Protein AF-A7L5M4-F1 (afdb_monomer)

Solvent-accessible surface area (backbone atoms only — not comparable to full-atom values): 3398 Å² total; per-residue (Å²): 94,74,47,68,83,47,100,49,32,39,41,36,40,48,73,51,98,78,38,41,40,35,39,38,42,35,38,49,80,44,101,45,35,35,41,36,43,35,41,38,39,48,66,79,43,72,89,54,84,67,49,74,49,80,49,78,48,74,53,136

Organism: Phaseolus vulgaris (NCBI:txid3885)

Foldseek 3Di:
DKDAPDPFWIKDWDADPQQKTKIWIWGPPDPFKIKIKIWIDRPVCNVDDIDIDIDMGGDD

Structure (mmCIF, N/CA/C/O backbone):
data_AF-A7L5M4-F1
#
_entry.id   AF-A7L5M4-F1
#
loop_
_atom_site.group_PDB
_atom_site.id
_atom_site.type_symbol
_atom_site.label_atom_id
_atom_site.label_alt_id
_atom_site.label_comp_id
_atom_site.label_asym_id
_atom_site.label_entity_id
_atom_site.label_seq_id
_atom_site.pdbx_PDB_ins_code
_atom_site.Cartn_x
_atom_site.Cartn_y
_atom_site.Cartn_z
_atom_site.occupancy
_atom_site.B_iso_or_equiv
_atom_site.auth_seq_id
_atom_site.auth_comp_id
_atom_site.auth_asym_id
_atom_site.auth_atom_id
_atom_site.pdbx_PDB_model_num
ATOM 1 N N . THR A 1 1 ? 11.501 -3.540 -1.400 1.00 89.06 1 THR A N 1
ATOM 2 C CA . THR A 1 1 ? 11.366 -2.724 -0.184 1.00 89.06 1 THR A CA 1
ATOM 3 C C . THR A 1 1 ? 9.956 -2.826 0.373 1.00 89.06 1 THR A C 1
ATOM 5 O O . THR A 1 1 ? 9.015 -2.987 -0.396 1.00 89.06 1 THR A O 1
ATOM 8 N N . GLN A 1 2 ? 9.811 -2.790 1.694 1.00 91.44 2 GLN A N 1
ATOM 9 C CA . GLN A 1 2 ? 8.526 -2.714 2.387 1.00 91.44 2 GLN A CA 1
ATOM 10 C C . GLN A 1 2 ? 8.589 -1.536 3.353 1.00 91.44 2 GLN A C 1
ATOM 12 O O . GLN A 1 2 ? 9.599 -1.355 4.029 1.00 91.44 2 GLN A O 1
ATOM 17 N N . HIS A 1 3 ? 7.528 -0.743 3.397 1.00 92.81 3 HIS A N 1
ATOM 18 C CA . HIS A 1 3 ? 7.454 0.462 4.200 1.00 92.81 3 HIS A CA 1
ATOM 19 C C . HIS A 1 3 ? 6.039 0.654 4.747 1.00 92.81 3 HIS A C 1
ATOM 21 O O . HIS A 1 3 ? 5.060 0.409 4.045 1.00 92.81 3 HIS A O 1
ATOM 27 N N . ALA A 1 4 ? 5.928 1.067 6.005 1.00 94.19 4 ALA A N 1
ATOM 28 C CA . ALA A 1 4 ? 4.664 1.512 6.575 1.00 94.19 4 ALA A CA 1
ATOM 29 C C . ALA A 1 4 ? 4.547 3.016 6.316 1.00 94.19 4 ALA A C 1
ATOM 31 O O . ALA A 1 4 ? 5.410 3.768 6.757 1.00 94.19 4 ALA A O 1
ATOM 32 N N . LEU A 1 5 ? 3.526 3.429 5.564 1.00 91.00 5 LEU A N 1
ATOM 33 C CA . LEU A 1 5 ? 3.240 4.851 5.347 1.00 91.00 5 LEU A CA 1
ATOM 34 C C . LEU A 1 5 ? 2.588 5.455 6.595 1.00 91.00 5 LEU A C 1
ATOM 36 O O . LEU A 1 5 ? 2.864 6.593 6.957 1.00 91.00 5 LEU A O 1
ATOM 40 N N . ASP A 1 6 ? 1.765 4.654 7.264 1.00 90.56 6 ASP A N 1
ATOM 41 C CA . ASP A 1 6 ? 1.132 4.935 8.545 1.00 90.56 6 ASP A CA 1
ATOM 42 C C . ASP A 1 6 ? 0.846 3.583 9.258 1.00 90.56 6 ASP A C 1
ATOM 44 O O . ASP A 1 6 ? 1.139 2.522 8.692 1.00 90.56 6 ASP A O 1
ATOM 48 N N . PRO A 1 7 ? 0.314 3.563 10.496 1.00 90.69 7 PRO A N 1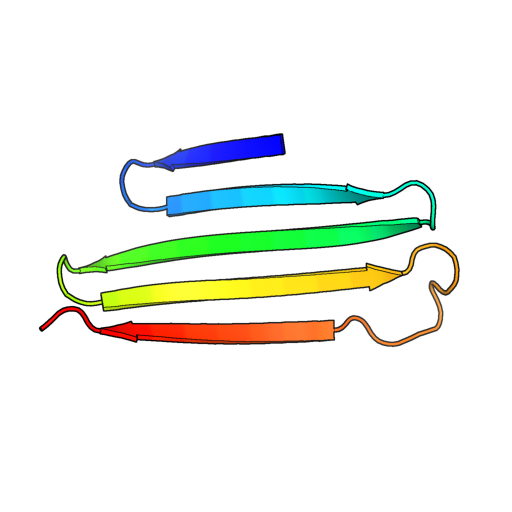
ATOM 49 C CA . PRO A 1 7 ? 0.023 2.317 11.218 1.00 90.69 7 PRO A CA 1
ATOM 50 C C . PRO A 1 7 ? -1.010 1.383 10.558 1.00 90.69 7 PRO A C 1
ATOM 52 O O . PRO A 1 7 ? -1.089 0.215 10.929 1.00 90.69 7 PRO A O 1
ATOM 55 N N . LEU A 1 8 ? -1.819 1.889 9.627 1.00 93.06 8 LEU A N 1
ATOM 56 C CA . LEU A 1 8 ? -2.894 1.180 8.928 1.00 93.06 8 LEU A CA 1
ATOM 57 C C . LEU A 1 8 ? -2.561 0.910 7.452 1.00 93.06 8 LEU A C 1
ATOM 59 O O . LEU A 1 8 ? -3.205 0.066 6.828 1.00 93.06 8 LEU A O 1
ATOM 63 N N . THR A 1 9 ? -1.563 1.590 6.887 1.00 94.62 9 THR A N 1
ATOM 64 C CA . THR A 1 9 ? -1.212 1.540 5.469 1.00 94.62 9 THR A CA 1
ATOM 65 C C . THR A 1 9 ? 0.214 1.042 5.267 1.00 94.62 9 THR A C 1
ATOM 67 O O . THR A 1 9 ? 1.200 1.704 5.599 1.00 94.62 9 THR A O 1
ATOM 70 N N . HIS A 1 10 ? 0.333 -0.113 4.618 1.00 95.06 10 HIS A N 1
ATOM 71 C CA . HIS A 1 10 ? 1.607 -0.707 4.240 1.00 95.06 10 HIS A CA 1
ATOM 72 C C . HIS A 1 10 ? 1.797 -0.692 2.730 1.00 95.06 10 HIS A C 1
ATOM 74 O O . HIS A 1 10 ? 0.933 -1.111 1.965 1.00 95.06 10 HIS A O 1
ATOM 80 N N . LEU A 1 11 ? 2.984 -0.282 2.310 1.00 95.44 11 LEU A N 1
ATOM 81 C CA . LEU A 1 11 ? 3.444 -0.331 0.936 1.00 95.44 11 LEU A CA 1
ATOM 82 C C . LEU A 1 11 ? 4.562 -1.365 0.814 1.00 95.44 11 LEU A C 1
ATOM 84 O O . LEU A 1 11 ? 5.497 -1.411 1.613 1.00 95.44 11 LEU A O 1
ATOM 88 N N . LYS A 1 12 ? 4.515 -2.179 -0.233 1.00 95.88 12 LYS A N 1
ATOM 89 C CA . LYS A 1 12 ? 5.583 -3.106 -0.591 1.00 95.88 12 LYS A CA 1
ATOM 90 C C . LYS A 1 12 ? 5.841 -3.022 -2.082 1.00 95.88 12 LYS A C 1
ATOM 92 O O . LYS A 1 12 ? 4.945 -3.245 -2.878 1.00 95.88 12 LYS A O 1
ATOM 97 N N . ALA A 1 13 ? 7.081 -2.743 -2.451 1.00 94.88 13 ALA A N 1
ATOM 98 C CA . ALA A 1 13 ? 7.532 -2.724 -3.834 1.00 94.88 13 ALA A CA 1
ATOM 99 C C . ALA A 1 13 ? 8.649 -3.752 -4.025 1.00 94.88 13 ALA A C 1
ATOM 101 O O . ALA A 1 13 ? 9.554 -3.867 -3.192 1.00 94.88 13 ALA A O 1
ATOM 102 N N . ARG A 1 14 ? 8.618 -4.510 -5.116 1.00 93.44 14 ARG A N 1
ATOM 103 C CA . ARG A 1 14 ? 9.651 -5.493 -5.450 1.00 93.44 14 ARG A CA 1
ATOM 104 C C . ARG A 1 14 ? 9.936 -5.454 -6.939 1.00 93.44 14 ARG A C 1
ATOM 106 O O . ARG A 1 14 ? 9.015 -5.489 -7.742 1.00 93.44 14 ARG A O 1
ATOM 113 N N . VAL A 1 15 ? 11.218 -5.465 -7.273 1.00 91.62 15 VAL A N 1
ATOM 114 C CA . VAL A 1 15 ? 11.710 -5.651 -8.637 1.00 91.62 15 VAL A CA 1
ATOM 115 C C . VAL A 1 15 ? 12.516 -6.947 -8.669 1.00 91.62 15 VAL A C 1
ATOM 117 O O . VAL A 1 15 ? 13.171 -7.281 -7.675 1.00 91.62 15 VAL A O 1
ATOM 120 N N . ASN A 1 16 ? 12.429 -7.710 -9.755 1.00 89.44 16 ASN A N 1
ATOM 121 C CA . ASN A 1 16 ? 13.264 -8.892 -9.976 1.00 89.44 16 ASN A CA 1
ATOM 122 C C . ASN A 1 16 ? 14.248 -8.683 -11.143 1.00 89.44 16 ASN A C 1
ATOM 124 O O . ASN A 1 16 ? 14.179 -7.702 -11.878 1.00 89.44 16 ASN A O 1
ATOM 128 N N . ASN A 1 17 ? 15.168 -9.631 -11.313 1.00 87.38 17 ASN A N 1
ATOM 129 C CA . ASN A 1 17 ? 16.181 -9.631 -12.372 1.00 87.38 17 ASN A CA 1
ATOM 130 C C . ASN A 1 17 ? 15.621 -9.880 -13.788 1.00 87.38 17 ASN A C 1
ATOM 132 O O . ASN A 1 17 ? 16.375 -9.791 -14.748 1.00 87.38 17 ASN A O 1
ATOM 136 N N . TYR A 1 18 ? 14.327 -10.178 -13.920 1.00 85.69 18 TYR A N 1
ATOM 137 C CA . TYR A 1 18 ? 13.635 -10.345 -15.201 1.00 85.69 18 TYR A CA 1
ATOM 138 C C . TYR A 1 18 ? 12.911 -9.066 -15.655 1.00 85.69 18 TYR A C 1
ATOM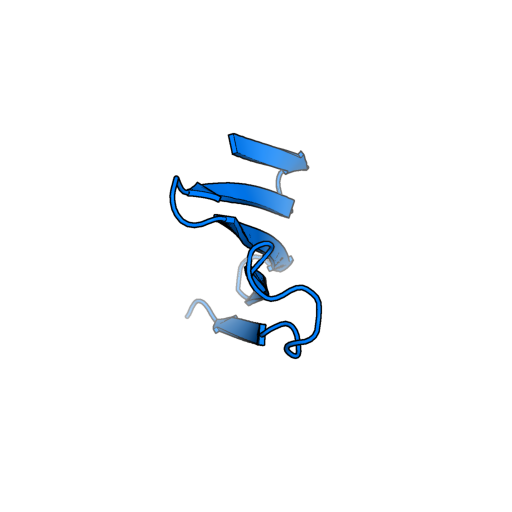 140 O O . TYR A 1 18 ? 12.170 -9.106 -16.628 1.00 85.69 18 TYR A O 1
ATOM 148 N N . GLY A 1 19 ? 13.090 -7.940 -14.954 1.00 85.75 19 GLY A N 1
ATOM 149 C CA . GLY A 1 19 ? 12.412 -6.681 -15.281 1.00 85.75 19 GLY A CA 1
ATOM 150 C C . GLY A 1 19 ? 10.971 -6.595 -14.771 1.00 85.75 19 GLY A C 1
ATOM 151 O O . GLY A 1 19 ? 10.240 -5.675 -15.114 1.00 85.75 19 GLY A O 1
ATOM 152 N N . LEU A 1 20 ? 10.531 -7.513 -13.912 1.00 90.31 20 LEU A N 1
ATOM 153 C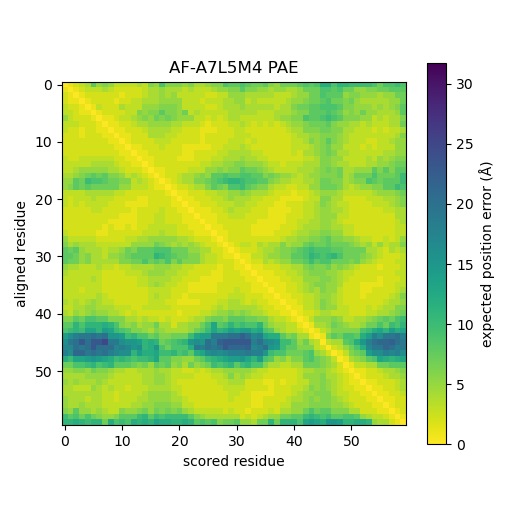 CA . LEU A 1 20 ? 9.192 -7.444 -13.335 1.00 90.31 20 LEU A CA 1
ATOM 154 C C . LEU A 1 20 ? 9.193 -6.521 -12.116 1.00 90.31 20 LEU A C 1
ATOM 156 O O . LEU A 1 20 ? 9.821 -6.827 -11.096 1.00 90.31 20 LEU A O 1
ATOM 160 N N . ALA A 1 21 ? 8.471 -5.411 -12.211 1.00 92.38 2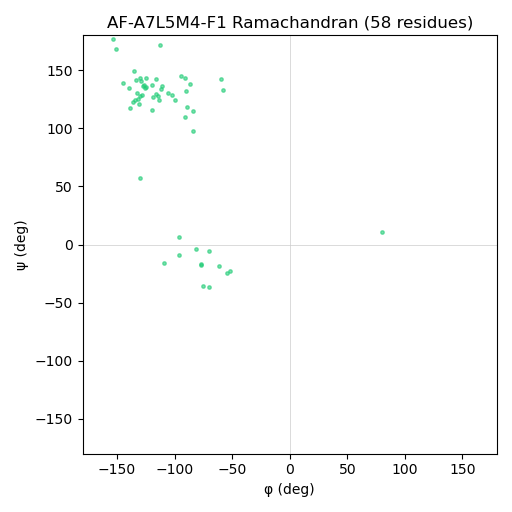1 ALA A N 1
ATOM 161 C CA . ALA A 1 21 ? 8.212 -4.491 -11.118 1.00 92.38 21 ALA A CA 1
ATOM 162 C C . ALA A 1 21 ? 6.815 -4.753 -10.543 1.00 92.38 21 ALA A C 1
ATOM 164 O O . ALA A 1 21 ? 5.816 -4.718 -11.251 1.00 92.38 21 ALA A O 1
ATOM 165 N N . SER A 1 22 ? 6.741 -5.004 -9.241 1.00 92.56 22 SER A N 1
ATOM 166 C CA . SER A 1 22 ? 5.497 -5.260 -8.515 1.00 92.56 22 SER A CA 1
ATOM 167 C C . SER A 1 22 ? 5.343 -4.293 -7.346 1.00 92.56 22 SER A C 1
ATOM 169 O O . SER A 1 22 ? 6.322 -3.951 -6.676 1.00 92.56 22 SER A O 1
ATOM 171 N N . ALA A 1 23 ? 4.112 -3.871 -7.087 1.00 94.94 23 ALA A N 1
ATOM 172 C CA . ALA A 1 23 ? 3.735 -3.033 -5.962 1.00 94.94 23 ALA A CA 1
ATOM 173 C C . ALA A 1 23 ? 2.485 -3.600 -5.280 1.00 94.94 23 ALA A C 1
ATOM 175 O O . ALA A 1 23 ? 1.573 -4.088 -5.938 1.00 94.94 23 ALA A O 1
ATOM 176 N N . LEU A 1 24 ? 2.452 -3.531 -3.956 1.00 95.62 24 LEU A N 1
ATOM 177 C CA . LEU A 1 24 ? 1.353 -3.940 -3.094 1.00 95.62 24 LEU A CA 1
ATOM 178 C C . LEU A 1 24 ? 1.094 -2.805 -2.107 1.00 95.62 24 LEU A C 1
ATOM 180 O O . LEU A 1 24 ? 2.000 -2.401 -1.380 1.00 95.62 24 LEU A O 1
ATOM 184 N N . ILE A 1 25 ? -0.144 -2.338 -2.059 1.00 96.38 25 ILE A N 1
ATOM 185 C CA . ILE A 1 25 ? -0.642 -1.405 -1.053 1.00 96.38 25 ILE A CA 1
ATOM 186 C C . ILE A 1 25 ? -1.678 -2.154 -0.233 1.00 96.38 25 ILE A C 1
ATOM 188 O O . ILE A 1 25 ? -2.634 -2.687 -0.790 1.00 96.38 25 ILE A O 1
ATOM 192 N N . GLN A 1 26 ? -1.495 -2.203 1.080 1.00 96.00 26 GLN A N 1
ATOM 193 C CA . GLN A 1 26 ? -2.463 -2.763 2.013 1.00 96.00 26 GLN A CA 1
ATOM 194 C C . GLN A 1 26 ? -2.948 -1.661 2.936 1.00 96.00 26 GLN A C 1
ATOM 196 O O . GLN A 1 26 ? -2.122 -0.958 3.508 1.00 96.00 26 GLN A O 1
ATOM 201 N N . HIS A 1 27 ? -4.261 -1.526 3.080 1.00 96.25 27 HIS A N 1
ATOM 202 C CA . HIS A 1 27 ? -4.871 -0.515 3.930 1.00 96.25 27 HIS A CA 1
ATOM 203 C C . HIS A 1 27 ? -5.933 -1.144 4.832 1.00 96.25 27 HIS A C 1
ATOM 205 O O . HIS A 1 27 ? -6.900 -1.743 4.352 1.00 96.25 27 HIS A O 1
ATOM 211 N N . ASP A 1 28 ? -5.749 -1.004 6.139 1.00 94.50 28 ASP A N 1
ATOM 212 C CA . ASP A 1 28 ? -6.715 -1.402 7.156 1.00 94.50 28 ASP A CA 1
ATOM 213 C C . ASP A 1 28 ? -7.748 -0.291 7.347 1.00 94.50 28 ASP A C 1
ATOM 215 O O . ASP A 1 28 ? -7.529 0.672 8.075 1.00 94.50 28 ASP A O 1
ATOM 219 N N . TRP A 1 29 ? -8.901 -0.441 6.692 1.00 88.94 29 TRP A N 1
ATOM 220 C CA . TRP A 1 29 ? -10.000 0.529 6.767 1.00 88.94 29 TRP A CA 1
ATOM 221 C C . TRP A 1 29 ? -10.679 0.527 8.139 1.00 88.94 29 TRP A C 1
ATOM 223 O O . TRP A 1 29 ? -11.121 1.549 8.654 1.00 88.94 29 TRP A O 1
ATOM 233 N N . ASN A 1 30 ? -10.787 -0.657 8.738 1.00 90.38 30 ASN A N 1
ATOM 234 C CA . ASN A 1 30 ? -11.210 -0.847 10.118 1.00 90.38 30 ASN A CA 1
ATOM 235 C C . ASN A 1 30 ? -10.554 -2.131 10.657 1.00 90.38 30 ASN A C 1
ATOM 237 O O . ASN A 1 30 ? -10.048 -2.933 9.869 1.00 90.38 30 ASN A O 1
ATOM 241 N N . PRO A 1 31 ? -10.587 -2.401 11.975 1.00 88.44 31 PRO A N 1
ATOM 242 C CA . PRO A 1 31 ? -9.945 -3.590 12.541 1.00 88.44 31 PRO A CA 1
ATOM 243 C C . PRO A 1 31 ? -10.391 -4.916 11.903 1.00 88.44 31 PRO A C 1
ATOM 245 O O . PRO A 1 31 ? -9.618 -5.876 11.907 1.00 88.44 31 PRO A O 1
ATOM 248 N N . ARG A 1 32 ? -11.600 -4.943 11.319 1.00 91.75 32 ARG A N 1
ATOM 249 C CA . ARG A 1 32 ? -12.226 -6.093 10.657 1.00 91.75 32 ARG A CA 1
ATOM 250 C C . ARG A 1 32 ? -12.043 -6.129 9.139 1.00 91.75 32 ARG A C 1
ATOM 252 O O . ARG A 1 32 ? -12.391 -7.135 8.545 1.00 91.75 32 ARG A O 1
ATOM 259 N N . THR A 1 33 ? -11.525 -5.085 8.493 1.00 93.38 33 THR A N 1
ATOM 260 C CA . THR A 1 33 ? -11.508 -4.978 7.024 1.00 93.38 33 THR A CA 1
ATOM 261 C C . THR A 1 33 ? -10.165 -4.470 6.531 1.00 93.38 33 THR A C 1
ATOM 263 O O . THR A 1 33 ? -9.751 -3.362 6.871 1.00 93.38 33 THR A O 1
ATOM 266 N N . ARG A 1 34 ? -9.526 -5.258 5.667 1.00 94.81 34 ARG A N 1
ATOM 267 C CA . ARG A 1 34 ? -8.277 -4.912 4.989 1.00 94.81 34 ARG A CA 1
ATOM 268 C C . ARG A 1 34 ? -8.481 -4.890 3.485 1.00 94.81 34 ARG A C 1
ATOM 270 O O . ARG A 1 34 ? -8.893 -5.889 2.902 1.00 94.81 34 ARG A O 1
ATOM 277 N N . PHE A 1 35 ? -8.106 -3.789 2.856 1.00 95.81 35 PHE A N 1
ATOM 278 C CA . PHE A 1 35 ? -8.005 -3.666 1.409 1.00 95.81 35 PHE A CA 1
ATOM 279 C C . PHE A 1 35 ? -6.576 -3.950 0.962 1.00 95.81 35 PHE A C 1
ATOM 281 O O . PHE A 1 35 ? -5.613 -3.648 1.666 1.00 95.81 35 PHE A O 1
ATOM 288 N N . SER A 1 36 ? -6.418 -4.574 -0.199 1.00 96.25 36 SER A N 1
ATOM 289 C CA . SER A 1 36 ? -5.116 -4.828 -0.809 1.00 96.25 36 SER A CA 1
ATOM 290 C C . SER A 1 36 ? -5.187 -4.574 -2.308 1.00 96.25 36 SER A C 1
ATOM 292 O O . SER A 1 36 ? -5.924 -5.252 -3.016 1.00 96.25 36 SER A O 1
ATOM 294 N N . LEU A 1 37 ? -4.411 -3.606 -2.783 1.00 96.00 37 LEU A N 1
ATOM 295 C CA . LEU A 1 37 ? -4.230 -3.298 -4.196 1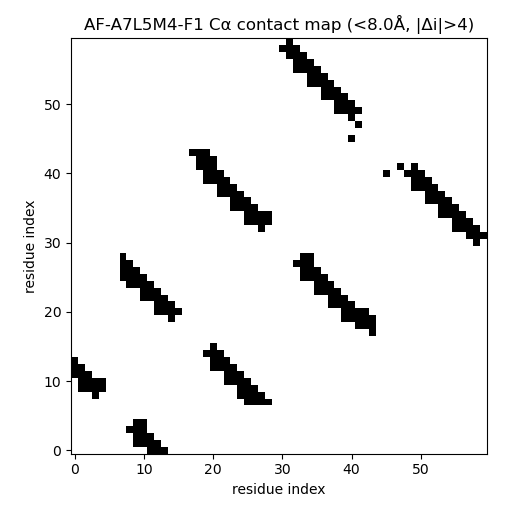.00 96.00 37 LEU A CA 1
ATOM 296 C C . LEU A 1 37 ? -2.851 -3.789 -4.631 1.00 96.00 37 LEU A C 1
ATOM 298 O O . LEU A 1 37 ? -1.851 -3.490 -3.979 1.00 96.00 37 LEU A O 1
ATOM 302 N N . VAL A 1 38 ? -2.791 -4.530 -5.731 1.00 94.44 38 VAL A N 1
ATOM 303 C CA . VAL A 1 38 ? -1.558 -5.082 -6.294 1.00 94.44 38 VAL A CA 1
ATOM 304 C C . VAL A 1 38 ? -1.429 -4.641 -7.738 1.00 94.44 38 VAL A C 1
ATOM 306 O O . VAL A 1 38 ? -2.394 -4.709 -8.492 1.00 94.44 38 VAL A O 1
ATOM 309 N N . GLY A 1 39 ? -0.238 -4.216 -8.132 1.00 93.81 39 GLY A N 1
ATOM 310 C CA . GLY A 1 39 ? 0.109 -3.922 -9.515 1.00 93.81 39 GLY A CA 1
ATOM 311 C C . GLY A 1 39 ? 1.395 -4.635 -9.901 1.00 93.81 39 GLY A C 1
ATOM 312 O O . GLY A 1 39 ? 2.331 -4.697 -9.107 1.00 93.81 39 GLY A O 1
ATOM 313 N N . GLU A 1 40 ? 1.448 -5.161 -11.117 1.00 91.88 40 GLU A N 1
ATOM 314 C CA . GLU A 1 40 ? 2.629 -5.779 -11.709 1.00 91.88 40 GLU A CA 1
ATOM 315 C C . GLU A 1 40 ? 2.830 -5.250 -13.130 1.00 91.88 40 GLU A C 1
ATOM 317 O O . GLU A 1 40 ? 1.906 -5.226 -13.947 1.00 91.88 40 GLU A O 1
ATOM 322 N N . VAL A 1 41 ? 4.055 -4.827 -13.417 1.00 88.69 41 VAL A N 1
ATOM 323 C CA . VAL A 1 41 ? 4.482 -4.274 -14.698 1.00 88.69 41 VAL A CA 1
ATOM 324 C C . VAL A 1 41 ? 5.752 -4.990 -15.131 1.00 88.69 41 VAL A C 1
ATOM 326 O O . VAL A 1 41 ? 6.717 -5.072 -14.373 1.00 88.69 41 VAL A O 1
ATOM 329 N N . ASP A 1 42 ? 5.755 -5.500 -16.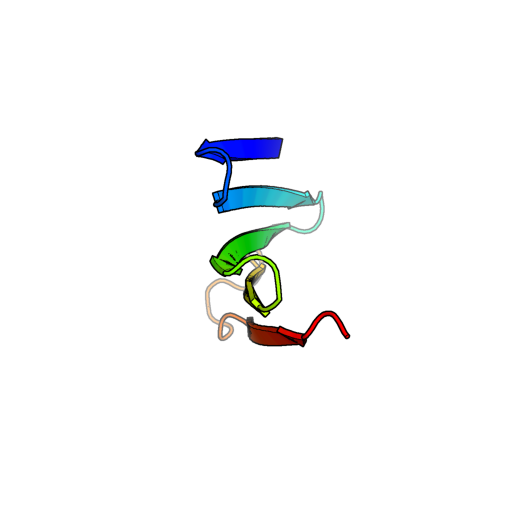356 1.00 88.19 42 ASP A N 1
ATOM 330 C CA . ASP A 1 42 ? 6.935 -6.074 -16.999 1.00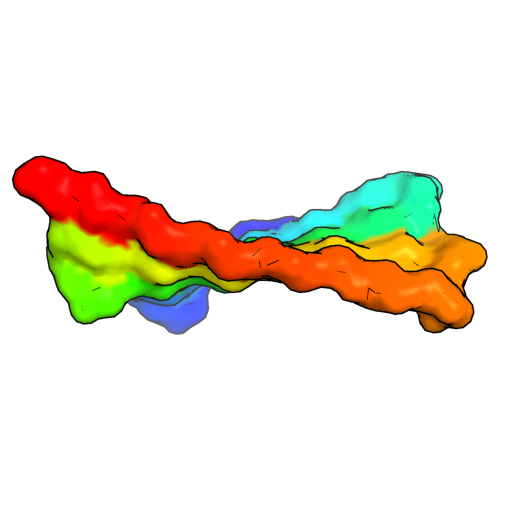 88.19 42 ASP A CA 1
ATOM 331 C C . ASP A 1 42 ? 7.665 -4.968 -17.777 1.00 88.19 42 ASP A C 1
ATOM 333 O O . ASP A 1 42 ? 7.162 -4.466 -18.782 1.00 88.19 42 ASP A O 1
ATOM 337 N N . THR A 1 43 ? 8.844 -4.556 -17.306 1.00 78.94 43 THR A N 1
ATOM 338 C CA . THR A 1 43 ? 9.642 -3.500 -17.947 1.00 78.94 43 THR A CA 1
ATOM 339 C C . THR A 1 43 ? 10.387 -3.984 -19.192 1.00 78.94 43 THR A C 1
ATOM 341 O O . THR A 1 43 ? 10.791 -3.160 -20.010 1.00 78.94 43 THR A O 1
ATOM 344 N N . GLY A 1 44 ? 10.535 -5.299 -19.387 1.00 75.62 44 GLY A N 1
ATOM 345 C CA . GLY A 1 44 ? 11.049 -5.880 -20.632 1.00 75.62 44 GLY A CA 1
ATOM 346 C C . GLY A 1 44 ? 10.003 -5.886 -21.748 1.00 75.62 44 GLY A C 1
ATOM 347 O O . GLY A 1 44 ? 10.335 -5.981 -22.928 1.00 75.62 44 GLY A O 1
ATOM 348 N N . ALA A 1 45 ? 8.732 -5.731 -21.380 1.00 76.50 45 ALA A N 1
ATOM 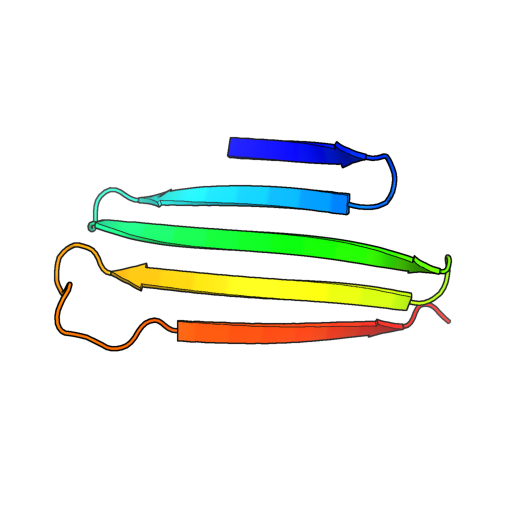349 C CA . ALA A 1 45 ? 7.608 -5.657 -22.290 1.00 76.50 45 ALA A CA 1
ATOM 350 C C . ALA A 1 45 ? 6.725 -4.442 -21.970 1.00 76.50 45 ALA A C 1
ATOM 352 O O . ALA A 1 45 ? 5.526 -4.589 -21.767 1.00 76.50 45 ALA A O 1
ATOM 353 N N . ILE A 1 46 ? 7.308 -3.235 -21.981 1.00 62.03 46 ILE A N 1
ATOM 354 C CA . ILE A 1 46 ? 6.618 -1.949 -21.717 1.00 62.03 46 ILE A CA 1
ATOM 355 C C . ILE A 1 46 ? 5.352 -1.741 -22.577 1.00 62.03 46 ILE A C 1
ATOM 357 O O . ILE A 1 46 ? 4.457 -1.000 -22.184 1.00 62.03 46 ILE A O 1
ATOM 361 N N . GLY A 1 47 ? 5.240 -2.414 -23.728 1.00 63.62 47 GLY A N 1
ATOM 362 C CA . GLY A 1 47 ? 4.032 -2.417 -24.565 1.00 63.62 47 GLY A CA 1
ATOM 363 C C . GLY A 1 47 ? 2.920 -3.387 -24.130 1.00 63.62 47 GLY A C 1
ATOM 364 O O . GLY A 1 47 ? 1.865 -3.405 -24.757 1.00 63.62 47 GLY A O 1
ATOM 365 N N . LYS A 1 48 ? 3.131 -4.216 -23.100 1.00 70.75 48 LYS A N 1
ATOM 366 C CA . LYS A 1 48 ? 2.117 -5.125 -22.545 1.00 70.75 48 LYS A CA 1
ATOM 367 C C . LYS A 1 48 ? 1.350 -4.442 -21.417 1.00 70.75 48 LYS A C 1
ATOM 369 O O . LYS A 1 48 ? 1.912 -3.698 -20.618 1.00 70.75 48 LYS A O 1
ATOM 374 N N . SER A 1 49 ? 0.055 -4.736 -21.336 1.00 72.56 49 SER A N 1
ATOM 375 C CA . SER A 1 49 ? -0.814 -4.223 -20.278 1.00 72.56 49 SER A CA 1
ATOM 376 C C . SER A 1 49 ? -0.297 -4.618 -18.893 1.00 72.56 49 SER A C 1
ATOM 378 O O . SER A 1 49 ? 0.018 -5.784 -18.644 1.00 72.56 49 SER A O 1
ATOM 380 N N . ALA A 1 50 ? -0.249 -3.643 -17.985 1.00 81.88 50 ALA A N 1
ATOM 381 C CA . ALA A 1 50 ? 0.006 -3.880 -16.571 1.00 81.88 50 ALA A CA 1
ATOM 382 C C . ALA A 1 50 ? -1.074 -4.801 -15.985 1.00 81.88 50 ALA A C 1
ATOM 384 O O . ALA A 1 50 ? -2.255 -4.684 -16.324 1.00 81.88 50 ALA A O 1
ATOM 385 N N . LYS A 1 51 ? -0.683 -5.697 -15.078 1.00 89.19 51 LYS A N 1
ATOM 386 C CA . LYS A 1 51 ? -1.640 -6.492 -14.306 1.00 89.19 51 LYS A CA 1
ATOM 387 C C . LYS A 1 51 ? -1.981 -5.738 -13.036 1.00 89.19 51 LYS A C 1
ATOM 389 O O . LYS A 1 51 ? -1.087 -5.290 -12.322 1.00 89.19 51 LYS A O 1
ATOM 394 N N . VAL A 1 52 ? -3.267 -5.640 -12.734 1.00 91.06 52 VAL A N 1
ATOM 395 C CA . VAL A 1 52 ? -3.759 -5.033 -11.497 1.00 91.06 52 VAL A CA 1
ATOM 396 C C . VAL A 1 52 ? -4.693 -6.023 -10.814 1.00 91.06 52 VAL A C 1
ATOM 398 O O . VAL A 1 52 ? -5.500 -6.676 -11.472 1.00 91.06 52 VAL A O 1
ATOM 401 N N . GLY A 1 53 ? -4.563 -6.153 -9.499 1.00 93.94 53 GLY A N 1
ATOM 402 C CA . GLY A 1 53 ? -5.404 -6.986 -8.654 1.00 93.94 53 GLY A CA 1
ATOM 403 C C . GLY A 1 53 ? -5.916 -6.197 -7.458 1.00 93.94 53 GLY A C 1
ATOM 404 O O . GLY A 1 53 ? -5.197 -5.377 -6.890 1.00 93.94 53 GLY A O 1
ATOM 405 N N . LEU A 1 54 ? -7.156 -6.465 -7.063 1.00 95.62 54 LEU A N 1
ATOM 406 C CA . LEU A 1 54 ? -7.775 -5.909 -5.866 1.00 95.62 54 LEU A CA 1
ATOM 407 C C . LEU A 1 54 ? -8.297 -7.058 -5.006 1.00 95.62 54 LEU A C 1
ATOM 409 O O . LEU A 1 54 ? -8.941 -7.975 -5.512 1.00 95.62 54 LEU A O 1
ATOM 413 N N . ALA A 1 55 ? -8.028 -6.994 -3.708 1.00 95.25 55 ALA A N 1
ATOM 414 C CA . ALA A 1 55 ? -8.498 -7.958 -2.730 1.00 95.25 55 ALA A CA 1
ATOM 415 C C . ALA A 1 55 ? -9.033 -7.252 -1.482 1.00 95.25 55 ALA A C 1
ATOM 417 O O . ALA A 1 55 ? -8.553 -6.185 -1.090 1.00 95.25 55 ALA A O 1
ATOM 418 N N . VAL A 1 56 ? -10.013 -7.888 -0.843 1.00 95.44 56 VAL A N 1
ATOM 419 C CA . VAL A 1 56 ? -10.585 -7.467 0.437 1.00 95.44 56 VAL A CA 1
ATOM 420 C C . VAL A 1 56 ? -10.557 -8.662 1.377 1.00 95.44 56 VAL A C 1
ATOM 422 O O . VAL A 1 56 ? -11.017 -9.743 1.018 1.00 95.44 56 VAL A O 1
ATOM 425 N N . ALA A 1 57 ? -10.010 -8.470 2.571 1.00 94.75 57 ALA A N 1
ATOM 426 C CA . ALA A 1 57 ? -10.000 -9.468 3.627 1.00 94.75 57 ALA A CA 1
ATOM 427 C C . ALA A 1 57 ? -10.850 -8.981 4.802 1.00 94.75 57 ALA A C 1
ATOM 429 O O . ALA A 1 57 ? -10.643 -7.876 5.311 1.00 94.75 57 ALA A O 1
ATOM 430 N N . LEU A 1 58 ? -11.789 -9.823 5.233 1.00 94.19 58 LEU A N 1
ATOM 431 C CA . LEU A 1 58 ? -12.608 -9.604 6.419 1.00 94.19 58 LEU A CA 1
ATOM 432 C C . LEU A 1 58 ? -12.070 -10.467 7.556 1.00 94.19 58 LEU A C 1
ATOM 434 O O . LEU A 1 58 ? -11.866 -11.669 7.380 1.00 94.19 58 LEU A O 1
ATOM 438 N N . LYS A 1 59 ? -11.826 -9.855 8.710 1.00 87.81 59 LYS A N 1
ATOM 439 C CA . LYS A 1 59 ? -11.542 -10.591 9.941 1.00 87.81 59 LYS A CA 1
ATOM 440 C C . LYS A 1 59 ? -12.878 -10.923 10.623 1.00 87.81 59 LYS A C 1
ATOM 442 O O . LYS A 1 59 ? -13.759 -10.057 10.600 1.00 87.81 59 LYS A O 1
ATOM 447 N N . PRO A 1 60 ? -13.029 -12.147 11.162 1.00 84.44 60 PRO A N 1
ATOM 448 C CA . PRO A 1 60 ? -14.243 -12.574 11.856 1.00 84.44 60 PRO A CA 1
ATOM 449 C C . PRO A 1 60 ? -14.565 -11.693 13.070 1.00 84.44 60 PRO A C 1
ATOM 451 O O . PRO A 1 60 ? -13.622 -11.109 13.656 1.00 84.44 60 PRO A O 1
#

Sequence (60 aa):
TQHALDPLTHLKARVNNYGLASALIQHDWNPRTRFSLVGEVDTGAIGKSAKVGLAVALKP

Mean predicted aligned error: 4.66 Å

pLDDT: mean 89.79, std 7.68, range [62.03, 96.38]

Radius of gyration: 13.5 Å; Cα contacts (8 Å, |Δi|>4): 121; chains: 1; bounding box: 30×18×37 Å

Nearest PDB structures (foldseek):
  5xdn-assembly1_A  TM=9.178E-01  e=2.455E-02  Homo sapiens
  7nie-assembly1_C  TM=9.389E-01  e=4.469E-02  Sus scrofa
  3emn-assembly1_X  TM=9.025E-01  e=6.909E-02  Mus musculus
  5xdo-assembly1_B  TM=9.324E-01  e=1.191E-01  Homo sapiens
  6ucv-assembly1_I  TM=8.751E-01  e=3.946E-01  Saccharomyces cerevisiae S288C

Secondary structure (DSSP, 8-state):
-EEESSSSEEEEEEE-TTSEEEEEEEEEEETTEEEEEEEEEEGGGTTSPPEEEEEEEE--

InterPro domains:
  IPR001925 Porin, eukaryotic type [PS00558] (3-25)
  IPR001925 Porin, eukaryotic type [PTHR11743] (1-60)
  IPR023614 Porin domain superfamily [G3DSA:2.40.160.10] (1-59)
  IPR027246 Eukaryotic porin/Tom40 [PF01459] (1-53)

=== Feature glossary ===
The record interleaves many kinds of information about one protein. Here is each kind framed as the question it answers.

Q: What does the local fold look like, residue by residue?
A: A 3Di character summarizes, for each residue, the relative orientation of the Cα frame of its nearest spatial neighbor. Because it encodes fold topology rather than chemistry, 3Di alignments detect remote structural similarity that sequence alignment misses.

Q: Which residues are 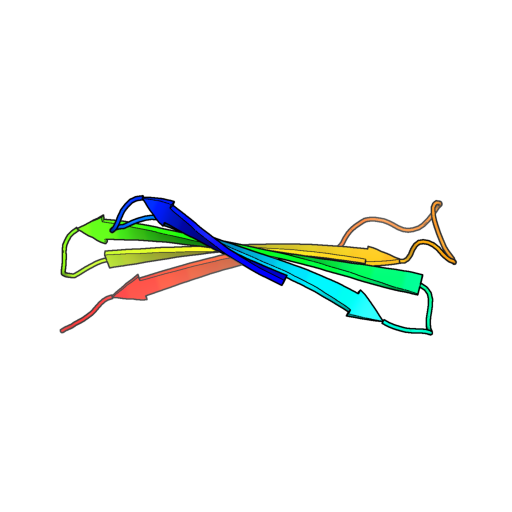in helices, strands, or loops?
A: Secondary structure is the local, repeating backbone conformation. DSSP classifies it into eight states by reading the hydrogen-bond network: three helix types (H, G, I), two β types (E, B), two non-regular types (T, S), and unstructured coil (-).

Q: How big and how compact is the whole molecule?
A: Three whole-structure scalars: the radius of gyration (RMS distance of Cα from centroid, in Å), the count of Cα–Cα contacts (pairs closer than 8 Å and separated by more than four residues in sequence — i.e. tertiary, not local, contacts), and the bounding-box dimensions. Together they distinguish compact globular folds from extended fibres or disordered chains.

Q: How confident is the AlphaFold model at each residue?
A: For AlphaFold models, the B-factor field carries pLDDT — the model's own estimate of local accuracy on a 0–100 scale. Regions with pLDDT<50 should be treated as essentially unmodeled; they often correspond to intrinsically disordered segments.

Q: What family and function is it annotated with?
A: Functional annotations link the protein to curated databases. InterPro entries identify conserved domains and families by matching the sequence against member-database signatures (Pfam, PROSITE, CDD, …). Gene Ontology (GO) terms describe molecular function, biological process, and cellular component in a controlled vocabulary. CATH places the structure in a hierarchical fold classification (Class/Architecture/Topology/Homologous-superfamily). The organism is the source species.

Q: What known structures does this most resemble?
A: Nearest PDB neighbors are the top structural matches found by Foldseek when searching this structure against the entire Protein Data Bank. Each hit reports a TM-score (0 to 1; >0.5 almost always implies the same fold) and an E-value. These are *structural* homologs — they may share no detectable sequence similarity.

Q: Which residues are buried vs exposed?
A: Solvent-accessible surface area (SASA) is the area in Å² traced out by the centre of a 1.4 Å probe sphere (a water molecule) rolled over the protein's van der Waals surface (Shrake–Rupley / Lee–Richards construction). Buried residues have near-zero SASA; fully exposed residues can exceed 200 Å². The total SASA scales roughly with the number of surface residues.

Q: What are the backbone torsion angles?
A: φ (phi) and ψ (psi) are the two rotatable backbone dihedrals per residue: φ is the C(i-1)–N–Cα–C torsion, ψ is the N–Cα–C–N(i+1) torsion, both in degrees on (−180°, 180°]. α-helical residues cluster near (−60°, −45°); β-strand residues near (−120°, +130°). A Ramachandran plot is simply a scatter of (φ, ψ) for every residue.

Q: Are the domains correctly placed relative to each other?
A: Predicted aligned error is AlphaFold's pairwise confidence. Unlike pLDDT (per-residue), PAE is per-residue-pair and captures whether two parts of the structure are correctly placed relative to each other. Units are ångströms of expected positional error.

Q: What if only a Cα trace is available?
A: P-SEA three-state annotation labels each residue as helix, strand, or coil based purely on the geometry of the Cα trace. It serves as a fallback when the full backbone (and thus DSSP) is unavailable.

Q: What is the amino-acid chain?
A: This is the polypeptide sequence — one letter per residue, N-terminus first. Length ranges from a few dozen residues for small domains to over a thousand for large multi-domain proteins.

Q: What do the rendered images show?
A: The six renders are orthographic views along the three Cartesian axes in both directions. Representation (cartoon, sticks, or surface) and color scheme (sequence-rainbow or by-chain) vary across proteins so the training set covers all the common visualization conventions.

Q: What do the diagnostic plots show?
A: Plot images: a contact map (which residues are close in 3D, as an N×N binary image), a Ramachandran scatter (backbone torsion angles, revealing secondary-structure composition at a glance), and — for AlphaFold structures — a PAE heatmap (pairwise prediction confidence).

Q: How mobile is each atom in the crystal?
A: B-factor (Debye–Waller factor) reflects atomic displacement in the crystal lattice. It is an experimental observable (units Å²), not a prediction; low values mean the atom is pinned down, high values mean it moves or is heterogeneous across the crystal.

Q: Where is each backbone atom in 3D?
A: The mmCIF table is the protein's shape written out atom by atom. For each backbone N, Cα, C, and carbonyl O, it records an (x, y, z) coordinate triple in Å plus the residue type, chain letter, and residue number.